Protein AF-A0A537WER0-F1 (afdb_monomer_lite)

Secondary structure (DSSP, 8-state):
--------------S---------------PPPBGGGGTEEEEEEETTEEEEEEE-TTS-EEEEEE--GGGB-S-BEESSS-EE--B----------------------PPPP-----

Structure (mmCIF, N/CA/C/O backbone):
data_AF-A0A537WER0-F1
#
_entry.id   AF-A0A537WER0-F1
#
loop_
_atom_site.group_PDB
_atom_site.id
_atom_site.type_symbol
_atom_site.label_atom_id
_atom_site.label_alt_id
_atom_site.label_comp_id
_atom_site.label_asym_id
_atom_site.label_entity_id
_atom_site.label_seq_id
_atom_site.pdbx_PDB_ins_code
_atom_site.Cartn_x
_atom_site.Cartn_y
_atom_site.Cartn_z
_atom_site.occupancy
_atom_site.B_iso_or_equiv
_atom_site.auth_seq_id
_atom_site.auth_comp_id
_atom_site.auth_asym_id
_atom_site.auth_atom_id
_atom_site.pdbx_PDB_model_num
ATOM 1 N N . MET A 1 1 ? -7.706 -15.771 43.545 1.00 37.16 1 MET A N 1
ATOM 2 C CA . MET A 1 1 ? -6.602 -16.681 43.918 1.00 37.16 1 MET A CA 1
ATOM 3 C C . MET A 1 1 ? -6.521 -17.807 42.885 1.00 37.16 1 MET A C 1
ATOM 5 O O . MET A 1 1 ? -7.451 -18.587 42.803 1.00 37.16 1 MET A O 1
ATOM 9 N N . ARG A 1 2 ? -5.436 -17.826 42.089 1.00 46.09 2 ARG A N 1
ATOM 10 C CA . ARG A 1 2 ? -4.793 -18.969 41.393 1.00 46.09 2 ARG A CA 1
ATOM 11 C C . ARG A 1 2 ? -5.674 -19.988 40.634 1.00 46.09 2 ARG A C 1
ATOM 13 O O . ARG A 1 2 ? -5.960 -21.058 41.162 1.00 46.09 2 ARG A O 1
ATOM 20 N N . ASN A 1 3 ? -5.904 -19.746 39.338 1.00 44.81 3 ASN A N 1
ATOM 21 C CA . ASN A 1 3 ? -6.107 -20.843 38.382 1.00 44.81 3 ASN A CA 1
ATOM 22 C C . ASN A 1 3 ? -4.761 -21.549 38.171 1.00 44.81 3 ASN A C 1
ATOM 24 O O . ASN A 1 3 ? -3.803 -20.948 37.685 1.00 44.81 3 ASN A O 1
ATOM 28 N N . ARG A 1 4 ? -4.665 -22.803 38.617 1.00 51.31 4 ARG A N 1
ATOM 29 C CA . ARG A 1 4 ? -3.455 -23.622 38.522 1.00 51.31 4 ARG A CA 1
ATOM 30 C C . ARG A 1 4 ? -3.315 -24.155 37.093 1.00 51.31 4 ARG A C 1
ATOM 32 O O . ARG A 1 4 ? -4.083 -25.021 36.693 1.00 51.31 4 ARG A O 1
ATOM 39 N N . MET A 1 5 ? -2.324 -23.654 36.349 1.00 56.62 5 MET A N 1
ATOM 40 C CA . MET A 1 5 ? -1.773 -24.352 35.182 1.00 56.62 5 MET A CA 1
ATOM 41 C C . MET A 1 5 ? -1.284 -25.733 35.643 1.00 56.62 5 MET A C 1
ATOM 43 O O . MET A 1 5 ? -0.310 -25.830 36.389 1.00 56.62 5 MET A O 1
ATOM 47 N N . GLY A 1 6 ? -1.983 -26.792 35.235 1.00 42.16 6 GLY A N 1
ATOM 48 C CA . GLY A 1 6 ? -1.507 -28.164 35.375 1.00 42.16 6 GLY A CA 1
ATOM 49 C C . GLY A 1 6 ? -0.365 -28.396 34.392 1.00 42.16 6 GLY A C 1
ATOM 50 O O . GLY A 1 6 ? -0.572 -28.337 33.183 1.00 42.16 6 GLY A O 1
ATOM 51 N N . GLY A 1 7 ? 0.843 -28.601 34.917 1.00 45.25 7 GLY A N 1
ATOM 52 C CA . GLY A 1 7 ? 2.010 -28.988 34.131 1.00 45.25 7 GLY A CA 1
ATOM 53 C C . GLY A 1 7 ? 1.801 -30.361 33.498 1.00 45.25 7 GLY A C 1
ATOM 54 O O . GLY A 1 7 ? 1.331 -31.289 34.152 1.00 45.25 7 GLY A O 1
ATOM 55 N N . VAL A 1 8 ? 2.136 -30.481 32.217 1.00 56.16 8 VAL A N 1
ATOM 56 C CA . VAL A 1 8 ? 2.062 -31.742 31.476 1.00 56.16 8 VAL A CA 1
ATOM 57 C C . VAL A 1 8 ? 3.255 -32.599 31.902 1.00 56.16 8 VAL A C 1
ATOM 59 O O . VAL A 1 8 ? 4.399 -32.299 31.565 1.00 56.16 8 VAL A O 1
ATOM 62 N N . SER A 1 9 ? 3.003 -33.624 32.716 1.00 46.66 9 SER A N 1
ATOM 63 C CA . SER A 1 9 ? 4.010 -34.605 33.126 1.00 46.66 9 SER A CA 1
ATOM 64 C C . SER A 1 9 ? 4.414 -35.464 31.928 1.00 46.66 9 SER A C 1
ATOM 66 O O . SER A 1 9 ? 3.583 -36.151 31.339 1.00 46.66 9 SER A O 1
ATOM 68 N N . ALA A 1 10 ? 5.696 -35.425 31.568 1.00 48.84 10 ALA A N 1
ATOM 69 C CA . ALA A 1 10 ? 6.277 -36.296 30.558 1.00 48.84 10 ALA A CA 1
ATOM 70 C C . ALA A 1 10 ? 6.334 -37.740 31.085 1.00 48.84 10 ALA A C 1
ATOM 72 O O . ALA A 1 10 ? 7.167 -38.065 31.929 1.00 48.84 10 ALA A O 1
ATOM 73 N N . ALA A 1 11 ? 5.448 -38.604 30.590 1.00 51.47 11 ALA A N 1
ATOM 74 C CA . ALA A 1 11 ? 5.562 -40.051 30.727 1.00 51.47 11 ALA A CA 1
ATOM 75 C C . ALA A 1 11 ? 6.008 -40.624 29.374 1.00 51.47 11 ALA A C 1
ATOM 77 O O . ALA A 1 11 ? 5.320 -40.467 28.367 1.00 51.47 11 ALA A O 1
ATOM 78 N N . ALA A 1 12 ? 7.190 -41.239 29.347 1.00 49.50 12 ALA A N 1
ATOM 79 C CA . ALA A 1 12 ? 7.740 -41.904 28.174 1.00 49.50 12 ALA A CA 1
ATOM 80 C C . ALA A 1 12 ? 6.909 -43.154 27.840 1.00 49.50 12 ALA A C 1
ATOM 82 O O . ALA A 1 12 ? 6.821 -44.072 28.654 1.00 49.50 12 ALA A O 1
ATOM 83 N N . ILE A 1 13 ? 6.321 -43.199 26.643 1.00 55.12 13 ILE A N 1
ATOM 84 C CA . ILE A 1 13 ? 5.643 -44.384 26.109 1.00 55.12 13 ILE A CA 1
ATOM 85 C C . ILE A 1 13 ? 6.419 -44.824 24.868 1.00 55.12 13 ILE A C 1
ATOM 87 O O . ILE A 1 13 ? 6.474 -44.114 23.866 1.00 55.12 13 ILE A O 1
ATOM 91 N N . ALA A 1 14 ? 7.065 -45.986 24.962 1.00 55.84 14 ALA A N 1
ATOM 92 C CA . ALA A 1 14 ? 7.647 -46.683 23.828 1.00 55.84 14 ALA A CA 1
ATOM 93 C C . ALA A 1 14 ? 6.506 -47.183 22.926 1.00 55.84 14 ALA A C 1
ATOM 95 O O . ALA A 1 14 ? 5.732 -48.051 23.320 1.00 55.84 14 ALA A O 1
ATOM 96 N N . GLY A 1 15 ? 6.373 -46.608 21.735 1.00 51.69 15 GLY A N 1
ATOM 97 C CA . GLY A 1 15 ? 5.355 -46.995 20.761 1.00 51.69 15 GLY A CA 1
ATOM 98 C C . GLY A 1 15 ? 5.208 -45.914 19.703 1.00 51.69 15 GLY A C 1
ATOM 99 O O . GLY A 1 15 ? 4.755 -44.815 19.999 1.00 51.69 15 GLY A O 1
ATOM 100 N N . ALA A 1 16 ? 5.655 -46.201 18.483 1.00 59.09 16 ALA A N 1
ATOM 101 C CA . ALA A 1 16 ? 5.677 -45.264 17.368 1.00 59.09 16 ALA A CA 1
ATOM 102 C C . ALA A 1 16 ? 4.274 -44.715 17.035 1.00 59.09 16 ALA A C 1
ATOM 104 O O . ALA A 1 16 ? 3.526 -45.310 16.268 1.00 59.09 16 ALA A O 1
ATOM 105 N N . ALA A 1 17 ? 3.943 -43.544 17.573 1.00 57.78 17 ALA A N 1
ATOM 106 C CA . ALA A 1 17 ? 2.889 -42.678 17.066 1.00 57.78 17 ALA A CA 1
ATOM 107 C C . ALA A 1 17 ? 3.550 -41.351 16.697 1.00 57.78 17 ALA A C 1
ATOM 109 O O . ALA A 1 17 ? 3.682 -40.442 17.515 1.00 57.78 17 ALA A O 1
ATOM 110 N N . ILE A 1 18 ? 4.037 -41.270 15.458 1.00 62.19 18 ILE A N 1
ATOM 111 C CA . ILE A 1 18 ? 4.486 -40.012 14.868 1.00 62.19 18 ILE A CA 1
ATOM 112 C C . ILE A 1 18 ? 3.221 -39.169 14.706 1.00 62.19 18 ILE A C 1
ATOM 114 O O . ILE A 1 18 ? 2.499 -39.295 13.718 1.00 62.19 18 ILE A O 1
ATOM 118 N N . VAL A 1 19 ? 2.906 -38.355 15.714 1.00 63.44 19 VAL A N 1
ATOM 119 C CA . VAL A 1 19 ? 1.860 -37.341 15.607 1.00 63.44 19 VAL A CA 1
ATOM 120 C C . VAL A 1 19 ? 2.395 -36.299 14.631 1.00 63.44 19 VAL A C 1
ATOM 122 O O . VAL A 1 19 ? 3.157 -35.407 14.998 1.00 63.44 19 VAL A O 1
ATOM 125 N N . MET A 1 20 ? 2.065 -36.477 13.351 1.00 64.19 20 MET A N 1
ATOM 126 C CA . MET A 1 20 ? 2.304 -35.495 12.302 1.00 64.19 20 MET A CA 1
ATOM 127 C C . MET A 1 20 ? 1.443 -34.271 12.603 1.00 64.19 20 MET A C 1
ATOM 129 O O . MET A 1 20 ? 0.294 -34.166 12.178 1.00 64.19 20 MET A O 1
ATOM 133 N N . SER A 1 21 ? 2.008 -33.351 13.380 1.00 64.25 21 SER A N 1
ATOM 134 C CA . SER A 1 21 ? 1.491 -32.000 13.534 1.00 64.25 21 SER A CA 1
ATOM 135 C C . SER A 1 21 ? 1.507 -31.335 12.160 1.00 64.25 21 SER A C 1
ATOM 137 O O . SER A 1 21 ? 2.550 -30.892 11.683 1.00 64.25 21 SER A O 1
ATOM 139 N N . LEU A 1 22 ? 0.345 -31.289 11.509 1.00 59.00 22 LEU A N 1
ATOM 140 C CA . LEU A 1 22 ? 0.097 -30.461 10.334 1.00 59.00 22 LEU A CA 1
ATOM 141 C C . LEU A 1 22 ? 0.164 -28.999 10.787 1.00 59.00 22 LEU A C 1
ATOM 143 O O . LEU A 1 22 ? -0.851 -28.387 11.114 1.00 59.00 22 LEU A O 1
ATOM 147 N N . ALA A 1 23 ? 1.372 -28.443 10.860 1.00 63.06 23 ALA A N 1
ATOM 148 C CA . ALA A 1 23 ? 1.558 -27.007 10.967 1.00 63.06 23 ALA A CA 1
ATOM 149 C C . ALA A 1 23 ? 1.083 -26.389 9.645 1.00 63.06 23 ALA A C 1
ATOM 151 O O . ALA A 1 23 ? 1.851 -26.224 8.699 1.00 63.06 23 ALA A O 1
ATOM 152 N N . ALA A 1 24 ? -0.217 -26.110 9.555 1.00 61.59 24 ALA A N 1
ATOM 153 C CA . ALA A 1 24 ? -0.779 -25.282 8.506 1.00 61.59 24 ALA A CA 1
ATOM 154 C C . ALA A 1 24 ? -0.247 -23.861 8.720 1.00 61.59 24 ALA A C 1
ATOM 156 O O . ALA A 1 24 ? -0.830 -23.068 9.458 1.00 61.59 24 ALA A O 1
ATOM 157 N N . SER A 1 25 ? 0.909 -23.556 8.130 1.00 63.47 25 SER A N 1
ATOM 158 C CA . SER A 1 25 ? 1.411 -22.188 8.078 1.00 63.47 25 SER A CA 1
ATOM 159 C C . SER A 1 25 ? 0.359 -21.342 7.365 1.00 63.47 25 SER A C 1
ATOM 161 O O . SER A 1 25 ? -0.017 -21.694 6.241 1.00 63.47 25 SER A O 1
ATOM 163 N N . PRO A 1 26 ? -0.145 -20.249 7.968 1.00 57.97 26 PRO A N 1
ATOM 164 C CA . PRO A 1 26 ? -0.998 -19.340 7.231 1.00 57.97 26 PRO A CA 1
ATOM 165 C C . PRO A 1 26 ? -0.171 -18.835 6.054 1.00 57.97 26 PRO A C 1
ATOM 167 O O . PRO A 1 26 ? 0.880 -18.218 6.238 1.00 57.97 26 PRO A O 1
ATOM 170 N N . ALA A 1 27 ? -0.622 -19.131 4.837 1.00 59.19 27 ALA A N 1
ATOM 171 C CA . ALA A 1 27 ? -0.134 -18.441 3.662 1.00 59.19 27 ALA A CA 1
ATOM 172 C C . ALA A 1 27 ? -0.561 -16.980 3.828 1.00 59.19 27 ALA A C 1
ATOM 174 O O . ALA A 1 27 ? -1.681 -16.600 3.487 1.00 59.19 27 ALA A O 1
ATOM 175 N N . LEU A 1 28 ? 0.303 -16.174 4.446 1.00 60.88 28 LEU A N 1
ATOM 176 C CA . LEU A 1 28 ? 0.165 -14.731 4.430 1.00 60.88 28 LEU A CA 1
ATOM 177 C C . LEU A 1 28 ? 0.241 -14.356 2.959 1.00 60.88 28 LEU A C 1
ATOM 179 O O . LEU A 1 28 ? 1.302 -14.477 2.345 1.00 60.88 28 LEU A O 1
ATOM 183 N N . ALA A 1 29 ? -0.906 -14.001 2.380 1.00 62.44 29 ALA A N 1
ATOM 184 C CA . ALA A 1 29 ? -0.964 -13.442 1.045 1.00 62.44 29 ALA A CA 1
ATOM 185 C C . ALA A 1 29 ? 0.102 -12.344 0.980 1.00 62.44 29 ALA A C 1
ATOM 187 O O . ALA A 1 29 ? 0.040 -11.374 1.737 1.00 62.44 29 ALA A O 1
ATOM 188 N N . GLN A 1 30 ? 1.132 -12.565 0.162 1.00 77.06 30 GLN A N 1
ATOM 189 C CA . GLN A 1 30 ? 2.288 -11.683 0.096 1.00 77.06 30 GLN A CA 1
ATOM 190 C C . GLN A 1 30 ? 1.860 -10.417 -0.636 1.00 77.06 30 GLN A C 1
ATOM 192 O O . GLN A 1 30 ? 1.926 -10.323 -1.859 1.00 77.06 30 GLN A O 1
ATOM 197 N N . VAL A 1 31 ? 1.321 -9.467 0.122 1.00 85.00 31 VAL A N 1
ATOM 198 C CA . VAL A 1 31 ? 1.010 -8.139 -0.388 1.00 85.00 31 VAL A CA 1
ATOM 199 C C . VAL A 1 31 ? 2.312 -7.348 -0.525 1.00 85.00 31 VAL A C 1
ATOM 201 O O . VAL A 1 31 ? 3.220 -7.517 0.296 1.00 85.00 31 VAL A O 1
ATOM 204 N N . PRO A 1 32 ? 2.431 -6.477 -1.538 1.00 85.75 32 PRO A N 1
ATOM 205 C CA . PRO A 1 32 ? 3.634 -5.684 -1.717 1.00 85.75 32 PRO A CA 1
ATOM 206 C C . PRO A 1 32 ? 3.890 -4.821 -0.484 1.00 85.75 32 PRO A C 1
ATOM 208 O O . PRO A 1 32 ? 2.957 -4.292 0.127 1.00 85.75 32 PRO A O 1
ATOM 211 N N . GLY A 1 33 ? 5.161 -4.668 -0.124 1.00 88.31 33 GLY A N 1
ATOM 212 C CA . GLY A 1 33 ? 5.563 -3.806 0.980 1.00 88.31 33 GLY A CA 1
ATOM 213 C C . GLY A 1 33 ? 5.281 -2.329 0.692 1.00 88.31 33 GLY A C 1
ATOM 214 O O . GLY A 1 33 ? 5.217 -1.888 -0.457 1.00 88.31 33 GLY A O 1
ATOM 215 N N . GLY A 1 34 ? 5.123 -1.531 1.746 1.00 91.94 34 GLY A N 1
ATOM 216 C CA . GLY A 1 34 ? 4.918 -0.097 1.587 1.00 91.94 34 GLY A CA 1
ATOM 217 C C . GLY A 1 34 ? 4.433 0.618 2.842 1.00 91.94 34 GLY A C 1
ATOM 218 O O . GLY A 1 34 ? 4.095 -0.003 3.850 1.00 91.94 34 GLY A O 1
ATOM 219 N N . SER A 1 35 ? 4.383 1.948 2.777 1.00 92.81 35 SER A N 1
ATOM 220 C CA . SER A 1 35 ? 3.882 2.792 3.868 1.00 92.81 35 SER A CA 1
ATOM 221 C C . SER A 1 35 ? 2.363 2.707 4.030 1.00 92.81 35 SER A C 1
ATOM 223 O O . SER A 1 35 ? 1.854 2.971 5.121 1.00 92.81 35 SER A O 1
ATOM 225 N N . TYR A 1 36 ? 1.643 2.286 2.982 1.00 94.12 36 TYR A N 1
ATOM 226 C CA . TYR A 1 36 ? 0.192 2.089 3.028 1.00 94.12 36 TYR A CA 1
ATOM 227 C C . TYR A 1 36 ? -0.234 1.087 4.113 1.00 94.12 36 TYR A C 1
ATOM 229 O O . TYR A 1 36 ? -1.277 1.283 4.722 1.00 94.12 36 TYR A O 1
ATOM 237 N N . LEU A 1 37 ? 0.600 0.093 4.449 1.00 93.81 37 LEU A N 1
ATOM 238 C CA . LEU A 1 37 ? 0.310 -0.906 5.490 1.00 93.81 37 LEU A CA 1
ATOM 239 C C . LEU A 1 37 ? 0.080 -0.300 6.886 1.00 93.81 37 LEU A C 1
ATOM 241 O O . LEU A 1 37 ? -0.482 -0.957 7.753 1.00 93.81 37 LEU A O 1
ATOM 245 N N . ARG A 1 38 ? 0.508 0.947 7.120 1.00 93.75 38 ARG A N 1
ATOM 246 C CA . ARG A 1 38 ? 0.288 1.653 8.395 1.00 93.75 38 ARG A CA 1
ATOM 247 C C . ARG A 1 38 ? -1.094 2.295 8.498 1.00 93.75 38 ARG A C 1
ATOM 249 O O . ARG A 1 38 ? -1.534 2.593 9.598 1.00 93.75 38 ARG A O 1
ATOM 256 N N . THR A 1 39 ? -1.725 2.584 7.360 1.00 95.00 39 THR A N 1
ATOM 257 C CA . THR A 1 39 ? -2.964 3.381 7.280 1.00 95.00 39 THR A CA 1
ATOM 258 C C . THR A 1 39 ? -4.057 2.715 6.446 1.00 95.00 39 THR A C 1
ATOM 260 O O . THR A 1 39 ? -5.135 3.282 6.289 1.00 95.00 39 THR A O 1
ATOM 263 N N . CYS A 1 40 ? -3.806 1.524 5.904 1.00 94.88 40 CYS A N 1
ATOM 264 C CA . CYS A 1 40 ? -4.772 0.740 5.152 1.00 94.88 40 CYS A CA 1
ATOM 265 C C . CYS A 1 40 ? -4.973 -0.637 5.791 1.00 94.88 40 CYS A C 1
ATOM 267 O O . CYS A 1 40 ? -4.028 -1.241 6.291 1.00 94.88 40 CYS A O 1
ATOM 269 N N . SER A 1 41 ? -6.207 -1.129 5.731 1.00 94.00 41 SER A N 1
ATOM 270 C CA . SER A 1 41 ? -6.647 -2.452 6.185 1.00 94.00 41 SER A CA 1
ATOM 271 C C . SER A 1 41 ? -7.161 -3.281 5.001 1.00 94.00 41 SER A C 1
ATOM 273 O O . SER A 1 41 ? -7.308 -2.765 3.890 1.00 94.00 41 SER A O 1
ATOM 275 N N . ASP A 1 42 ? -7.388 -4.579 5.218 1.00 92.62 42 ASP A N 1
ATOM 276 C CA . ASP A 1 42 ? -7.937 -5.504 4.211 1.00 92.62 42 ASP A CA 1
ATOM 277 C C . ASP A 1 42 ? -7.196 -5.513 2.861 1.00 92.62 42 ASP A C 1
ATOM 279 O O . ASP A 1 42 ? -7.795 -5.662 1.794 1.00 92.62 42 ASP A O 1
ATOM 283 N N . ALA A 1 43 ? -5.867 -5.382 2.904 1.00 92.69 43 ALA A N 1
ATOM 284 C CA . ALA A 1 43 ? -5.017 -5.446 1.721 1.00 92.69 43 ALA A CA 1
ATOM 285 C C . ALA A 1 43 ? -5.007 -6.862 1.119 1.00 92.69 43 ALA A C 1
ATOM 287 O O . ALA A 1 43 ? -4.633 -7.829 1.785 1.00 92.69 43 ALA A O 1
ATOM 288 N N . ARG A 1 44 ? -5.417 -6.991 -0.148 1.00 92.62 44 ARG A N 1
ATOM 289 C CA . ARG A 1 44 ? -5.496 -8.266 -0.877 1.00 92.62 44 ARG A CA 1
ATOM 290 C C . ARG A 1 44 ? -5.105 -8.092 -2.339 1.00 92.62 44 ARG A C 1
ATOM 292 O O . ARG A 1 44 ? -5.527 -7.138 -2.992 1.00 92.62 44 ARG A O 1
ATOM 299 N N . MET A 1 45 ? -4.336 -9.047 -2.854 1.00 92.88 45 MET A N 1
ATOM 300 C CA . MET A 1 45 ? -3.971 -9.120 -4.269 1.00 92.88 45 MET A CA 1
ATOM 301 C C . MET A 1 45 ? -5.021 -9.902 -5.065 1.00 92.88 45 MET A C 1
ATOM 303 O O . MET A 1 45 ? -5.471 -10.967 -4.644 1.00 92.88 45 MET A O 1
ATOM 307 N N . PHE A 1 46 ? -5.377 -9.379 -6.234 1.00 90.75 46 PHE A N 1
ATOM 308 C CA . PHE A 1 46 ? -6.235 -10.001 -7.239 1.00 90.75 46 PHE A CA 1
ATOM 309 C C . PHE A 1 46 ? -5.539 -9.892 -8.601 1.00 90.75 46 PHE A C 1
ATOM 311 O O . PHE A 1 46 ? -5.709 -8.900 -9.311 1.00 90.75 46 PHE A O 1
ATOM 318 N N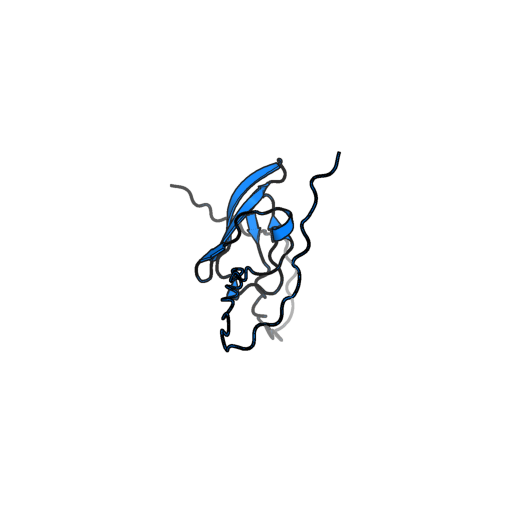 . GLY A 1 47 ? -4.728 -10.894 -8.951 1.00 90.31 47 GLY A N 1
ATOM 319 C CA . GLY A 1 47 ? -3.833 -10.800 -10.110 1.00 90.31 47 GLY A CA 1
ATOM 320 C C . GLY A 1 47 ? -2.820 -9.669 -9.916 1.00 90.31 47 GLY A C 1
ATOM 321 O O . GLY A 1 47 ? -2.179 -9.606 -8.872 1.00 90.31 47 GLY A O 1
ATOM 322 N N . ASP A 1 48 ? -2.755 -8.745 -10.873 1.00 89.50 48 ASP A N 1
ATOM 323 C CA . ASP A 1 48 ? -1.905 -7.544 -10.854 1.00 89.50 48 ASP A CA 1
ATOM 324 C C . ASP A 1 48 ? -2.488 -6.387 -10.018 1.00 89.50 48 ASP A C 1
ATOM 326 O O . ASP A 1 48 ? -1.949 -5.277 -10.006 1.00 89.50 48 ASP A O 1
ATOM 330 N N . ARG A 1 49 ? -3.635 -6.601 -9.358 1.00 92.94 49 ARG A N 1
ATOM 331 C CA . ARG A 1 49 ? -4.379 -5.543 -8.668 1.00 92.94 49 ARG A CA 1
ATOM 332 C C . ARG A 1 49 ? -4.316 -5.696 -7.161 1.00 92.94 49 ARG A C 1
ATOM 334 O O . ARG A 1 49 ? -4.750 -6.708 -6.620 1.00 92.94 49 ARG A O 1
ATOM 341 N N . LEU A 1 50 ? -3.894 -4.645 -6.471 1.00 93.94 50 LEU A N 1
ATOM 342 C CA . LEU A 1 50 ? -3.969 -4.551 -5.018 1.00 93.94 50 LEU A CA 1
ATOM 343 C C . LEU A 1 50 ? -5.242 -3.807 -4.620 1.00 93.94 50 LEU A C 1
ATOM 345 O O . LEU A 1 50 ? -5.440 -2.652 -4.994 1.00 93.94 50 LEU A O 1
ATOM 349 N N . VAL A 1 51 ? -6.087 -4.454 -3.828 1.00 94.88 51 VAL A N 1
ATOM 350 C CA . VAL A 1 51 ? -7.290 -3.859 -3.238 1.00 94.88 51 VAL A CA 1
ATOM 351 C C . VAL A 1 51 ? -7.053 -3.681 -1.745 1.00 94.88 51 VAL A C 1
ATOM 353 O O . VAL A 1 51 ? -6.600 -4.616 -1.095 1.00 94.88 51 VAL A O 1
ATOM 356 N N . ALA A 1 52 ? -7.366 -2.507 -1.201 1.00 96.00 52 ALA A N 1
ATOM 357 C CA . ALA A 1 52 ? -7.305 -2.246 0.238 1.00 96.00 52 ALA A CA 1
ATOM 358 C C . ALA A 1 52 ? -8.338 -1.188 0.655 1.00 96.00 52 ALA A C 1
ATOM 360 O O . ALA A 1 52 ? -8.857 -0.444 -0.184 1.00 96.00 52 ALA A O 1
ATOM 361 N N . GLU A 1 53 ? -8.606 -1.091 1.953 1.00 97.25 53 GLU A N 1
ATOM 362 C CA . GLU A 1 53 ? -9.352 0.013 2.558 1.00 97.25 53 GLU A CA 1
ATOM 363 C C . GLU A 1 53 ? -8.383 0.967 3.242 1.00 97.25 53 GLU A C 1
ATOM 365 O O . GLU A 1 53 ? -7.758 0.624 4.238 1.00 97.25 53 GLU A O 1
ATOM 370 N N . CYS A 1 54 ? -8.229 2.165 2.691 1.00 96.81 54 CYS A N 1
ATOM 371 C CA . CYS A 1 54 ? -7.216 3.120 3.114 1.00 96.81 54 CYS A CA 1
ATOM 372 C C . CYS A 1 54 ? -7.825 4.319 3.830 1.00 96.81 54 CYS A C 1
ATOM 374 O O . CYS A 1 54 ? -8.830 4.873 3.379 1.00 96.81 54 CYS A O 1
ATOM 376 N N . GLN A 1 55 ? -7.176 4.758 4.906 1.00 96.50 55 GLN A N 1
ATOM 377 C CA . GLN A 1 55 ? -7.589 5.941 5.648 1.00 96.50 55 GLN A CA 1
ATOM 378 C C . GLN A 1 55 ? -7.372 7.220 4.818 1.00 96.50 55 GLN A C 1
ATOM 380 O O . GLN A 1 55 ? -6.327 7.391 4.179 1.00 96.50 55 GLN A O 1
ATOM 385 N N . THR A 1 56 ? -8.361 8.112 4.801 1.00 95.19 56 THR A N 1
ATOM 386 C CA . THR A 1 56 ? -8.275 9.466 4.241 1.00 95.19 56 THR A CA 1
ATOM 387 C C . THR A 1 56 ? -7.658 10.423 5.262 1.00 95.19 56 THR A C 1
ATOM 389 O O . THR A 1 56 ? -7.545 10.094 6.441 1.00 95.19 56 THR A O 1
ATOM 392 N N . MET A 1 57 ? -7.260 11.628 4.838 1.00 93.44 57 MET A N 1
ATOM 393 C CA . MET A 1 57 ? -6.741 12.625 5.792 1.00 93.44 57 MET A CA 1
ATOM 394 C C . MET A 1 57 ? -7.816 13.084 6.787 1.00 93.44 57 MET A C 1
ATOM 396 O O . MET A 1 57 ? -7.493 13.432 7.915 1.00 93.44 57 MET A O 1
ATOM 400 N N . ASP A 1 58 ? -9.088 13.015 6.393 1.00 94.12 58 ASP A N 1
ATOM 401 C CA . ASP A 1 58 ? -10.253 13.313 7.236 1.00 94.12 58 ASP A CA 1
ATOM 402 C C . ASP A 1 58 ? -10.582 12.178 8.228 1.00 94.12 58 ASP A C 1
ATOM 404 O O . ASP A 1 58 ? -11.581 12.236 8.940 1.00 94.12 58 ASP A O 1
ATOM 408 N N . GLY A 1 59 ? -9.770 11.114 8.259 1.00 92.94 59 GLY A N 1
ATOM 409 C CA . GLY A 1 59 ? -9.902 9.982 9.178 1.00 92.94 59 GLY A CA 1
ATOM 410 C C . GLY A 1 59 ? -10.868 8.882 8.727 1.00 92.94 59 GLY A C 1
ATOM 411 O O . GLY A 1 59 ? -10.918 7.834 9.370 1.00 92.94 59 GLY A O 1
ATOM 412 N N . GLY A 1 60 ? -11.598 9.078 7.624 1.00 94.81 60 GLY A N 1
ATOM 413 C CA . GLY A 1 60 ? -12.503 8.077 7.053 1.00 94.81 60 GLY A CA 1
ATOM 414 C C . GLY A 1 60 ? -11.765 6.930 6.360 1.00 94.81 60 GLY A C 1
ATOM 415 O O . GLY A 1 60 ? -10.592 7.053 6.027 1.00 94.81 60 GLY A O 1
ATOM 416 N N . LEU A 1 61 ? -12.449 5.815 6.103 1.00 94.94 61 LEU A N 1
ATOM 417 C CA . LEU A 1 61 ? -11.911 4.697 5.321 1.00 94.94 61 LEU A CA 1
ATOM 418 C C . LEU A 1 61 ? -12.474 4.726 3.902 1.00 94.94 61 LEU A C 1
ATOM 420 O O . LEU A 1 61 ? -13.669 4.943 3.696 1.00 94.94 61 LEU A O 1
ATOM 424 N N . ARG A 1 62 ? -11.613 4.486 2.912 1.00 94.94 62 ARG A N 1
ATOM 425 C CA . ARG A 1 62 ? -12.006 4.407 1.507 1.00 94.94 62 ARG A CA 1
ATOM 426 C C . ARG A 1 62 ? -11.424 3.170 0.847 1.00 94.94 62 ARG A C 1
ATOM 428 O O . ARG A 1 62 ? -10.208 2.986 0.801 1.00 94.94 62 ARG A O 1
ATOM 435 N N . ARG A 1 63 ? -12.300 2.360 0.253 1.00 95.25 63 ARG A N 1
ATOM 436 C CA . ARG A 1 63 ? -11.891 1.246 -0.600 1.00 95.25 63 ARG A CA 1
ATOM 437 C C . ARG A 1 63 ? -11.216 1.769 -1.865 1.00 95.25 63 ARG A C 1
ATOM 439 O O . ARG A 1 63 ? -11.759 2.619 -2.571 1.00 95.25 63 ARG A O 1
ATOM 446 N N . THR A 1 64 ? -10.034 1.252 -2.158 1.00 94.94 64 THR A N 1
ATOM 447 C CA . THR A 1 64 ? -9.197 1.690 -3.274 1.00 94.94 64 THR A CA 1
ATOM 448 C C . THR A 1 64 ? -8.534 0.493 -3.948 1.00 94.94 64 THR A C 1
ATOM 450 O O . THR A 1 64 ? -8.401 -0.581 -3.359 1.00 94.94 64 THR A O 1
ATOM 453 N N . VAL A 1 65 ? -8.177 0.669 -5.219 1.00 95.12 65 VAL A N 1
ATOM 454 C CA . VAL A 1 65 ? -7.566 -0.362 -6.057 1.00 95.12 65 VAL A CA 1
ATOM 455 C C . VAL A 1 65 ? -6.376 0.247 -6.782 1.00 95.12 65 VAL A C 1
ATOM 457 O O . VAL A 1 65 ? -6.528 1.254 -7.477 1.00 95.12 65 VAL A O 1
ATOM 460 N N . LEU A 1 66 ? -5.215 -0.380 -6.641 1.00 93.06 66 LEU A N 1
ATOM 461 C CA . LEU A 1 66 ? -4.036 -0.145 -7.463 1.00 93.06 66 LEU A CA 1
ATOM 462 C C . LEU A 1 66 ? -3.951 -1.260 -8.507 1.00 93.06 66 LEU A C 1
ATOM 464 O O . LEU A 1 66 ? -4.218 -2.413 -8.185 1.00 93.06 66 LEU A O 1
ATOM 468 N N . ARG A 1 67 ? -3.636 -0.915 -9.752 1.00 92.88 67 ARG A N 1
ATOM 469 C CA . ARG A 1 67 ? -3.466 -1.862 -10.866 1.00 92.88 67 ARG A CA 1
ATOM 470 C C . ARG A 1 67 ? -1.996 -1.935 -11.247 1.00 92.88 67 ARG A C 1
ATOM 472 O O . ARG A 1 67 ? -1.244 -1.067 -10.809 1.00 92.88 67 ARG A O 1
ATOM 479 N N . ASP A 1 68 ? -1.625 -2.917 -12.064 1.00 90.38 68 ASP A N 1
ATOM 480 C CA . ASP A 1 68 ? -0.270 -3.044 -12.600 1.00 90.38 68 ASP A CA 1
ATOM 481 C C . ASP A 1 68 ? 0.799 -3.043 -11.493 1.00 90.38 68 ASP A C 1
ATOM 483 O O . ASP A 1 68 ? 1.882 -2.479 -11.646 1.00 90.38 68 ASP A O 1
ATOM 487 N N . VAL A 1 69 ? 0.486 -3.659 -10.350 1.00 90.19 69 VAL A N 1
ATOM 488 C CA . VAL A 1 69 ? 1.341 -3.651 -9.156 1.00 90.19 69 VAL A CA 1
ATOM 489 C C . VAL A 1 69 ? 2.712 -4.264 -9.443 1.00 90.19 69 VAL A C 1
ATOM 491 O O . VAL A 1 69 ? 3.716 -3.813 -8.898 1.00 90.19 69 VAL A O 1
ATOM 494 N N . ASP A 1 70 ? 2.772 -5.225 -10.362 1.00 88.44 70 ASP A N 1
ATOM 495 C CA . ASP A 1 70 ? 4.008 -5.851 -10.840 1.00 88.44 70 ASP A CA 1
ATOM 496 C C . ASP A 1 70 ? 4.956 -4.863 -11.546 1.00 88.44 70 ASP A C 1
ATOM 498 O O . ASP A 1 70 ? 6.145 -5.137 -11.697 1.00 88.44 70 ASP A O 1
ATOM 502 N N . ARG A 1 71 ? 4.446 -3.700 -11.977 1.00 88.06 71 ARG A N 1
ATOM 503 C CA . ARG A 1 71 ? 5.228 -2.611 -12.587 1.00 88.06 71 ARG A CA 1
ATOM 504 C C . ARG A 1 71 ? 5.663 -1.549 -11.579 1.00 88.06 71 ARG A C 1
ATOM 506 O O . ARG A 1 71 ? 6.367 -0.610 -11.956 1.00 88.06 71 ARG A O 1
ATOM 513 N N . CYS A 1 72 ? 5.240 -1.660 -10.321 1.00 89.62 72 CYS A N 1
ATOM 514 C CA . CYS A 1 72 ? 5.665 -0.743 -9.277 1.00 89.62 72 CYS A CA 1
ATOM 515 C C . CYS A 1 72 ? 7.152 -0.950 -8.968 1.00 89.62 72 CYS A C 1
ATOM 517 O O . CYS A 1 72 ? 7.593 -2.030 -8.580 1.00 89.62 72 CYS A O 1
ATOM 519 N N . 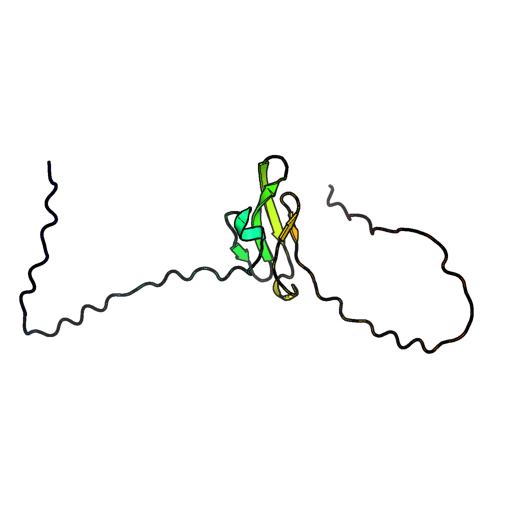VAL A 1 73 ? 7.923 0.123 -9.081 1.00 87.69 73 VAL A N 1
ATOM 520 C CA . VAL A 1 73 ? 9.317 0.193 -8.664 1.00 87.69 73 VAL A CA 1
ATOM 521 C C . VAL A 1 73 ? 9.358 0.777 -7.254 1.00 87.69 73 VAL A C 1
ATOM 523 O O . VAL A 1 73 ? 9.261 1.987 -7.049 1.00 87.69 73 VAL A O 1
ATOM 526 N N . GLY A 1 74 ? 9.484 -0.107 -6.264 1.00 86.81 74 GLY A N 1
ATOM 527 C CA . GLY A 1 74 ? 9.555 0.244 -4.846 1.00 86.81 74 GLY A CA 1
ATOM 528 C C . GLY A 1 74 ? 8.258 -0.013 -4.078 1.00 86.81 74 GLY A C 1
ATOM 529 O O . GLY A 1 74 ? 7.437 -0.843 -4.456 1.00 86.81 74 GLY A O 1
ATOM 530 N N . GLY A 1 75 ? 8.108 0.669 -2.941 1.00 88.62 75 GLY A N 1
ATOM 531 C CA . GLY A 1 75 ? 6.977 0.467 -2.036 1.00 88.62 75 GLY A CA 1
ATOM 532 C C . GLY A 1 75 ? 5.703 1.199 -2.463 1.00 88.62 75 GLY A C 1
ATOM 533 O O . GLY A 1 75 ? 5.742 2.216 -3.155 1.00 88.62 75 GLY A O 1
ATOM 534 N N . ILE A 1 76 ? 4.565 0.709 -1.979 1.00 93.19 76 ILE 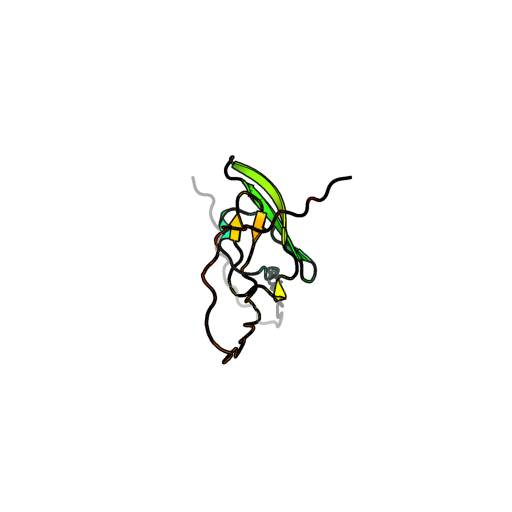A N 1
ATOM 535 C CA . ILE A 1 76 ? 3.248 1.324 -2.193 1.00 93.19 76 ILE A CA 1
ATOM 536 C C . ILE A 1 76 ? 2.942 2.324 -1.067 1.00 93.19 76 ILE A C 1
ATOM 538 O O . ILE A 1 76 ? 3.292 2.111 0.097 1.00 93.19 76 ILE A O 1
ATOM 542 N N . ALA A 1 77 ? 2.261 3.419 -1.388 1.00 95.00 77 ALA A N 1
ATOM 543 C CA . ALA A 1 77 ? 1.842 4.430 -0.425 1.00 95.00 77 ALA A CA 1
ATOM 544 C C . ALA A 1 77 ? 0.329 4.674 -0.472 1.00 95.00 77 ALA A C 1
ATOM 546 O O . ALA A 1 77 ? -0.353 4.351 -1.445 1.00 95.00 77 ALA A O 1
ATOM 547 N N . ASN A 1 78 ? -0.190 5.254 0.607 1.00 95.44 78 ASN A N 1
ATOM 548 C CA . ASN A 1 78 ? -1.551 5.766 0.683 1.00 95.44 78 ASN A CA 1
ATOM 549 C C . ASN A 1 78 ? -1.521 7.299 0.578 1.00 95.44 78 ASN A C 1
ATOM 551 O O . ASN A 1 78 ? -0.934 7.964 1.428 1.00 95.44 78 ASN A O 1
ATOM 555 N N . MET A 1 79 ? -2.168 7.856 -0.443 1.00 94.88 79 MET A N 1
ATOM 556 C CA . MET A 1 79 ? -2.368 9.293 -0.631 1.00 94.88 79 MET A CA 1
ATOM 557 C C . MET A 1 79 ? -3.848 9.644 -0.431 1.00 94.88 79 MET A C 1
ATOM 559 O O . MET A 1 79 ? -4.653 9.494 -1.347 1.00 94.88 79 MET A O 1
ATOM 563 N N . ASN A 1 80 ? -4.213 10.108 0.773 1.00 93.62 80 ASN A N 1
ATOM 564 C CA . ASN A 1 80 ? -5.585 10.510 1.136 1.00 93.62 80 ASN A CA 1
ATOM 565 C C . ASN A 1 80 ? -6.635 9.425 0.782 1.00 93.62 80 ASN A C 1
ATOM 567 O O . ASN A 1 80 ? -7.632 9.684 0.119 1.00 93.62 80 ASN A O 1
ATOM 571 N N . GLY A 1 81 ? -6.410 8.170 1.171 1.00 94.88 81 GLY A N 1
ATOM 572 C CA . GLY A 1 81 ? -7.317 7.056 0.870 1.00 94.88 81 GLY A CA 1
ATOM 573 C C . GLY A 1 81 ? -7.246 6.573 -0.584 1.00 94.88 81 GLY A C 1
ATOM 574 O O . GLY A 1 81 ? -8.248 6.104 -1.128 1.00 94.88 81 GLY A O 1
ATOM 575 N N . ARG A 1 82 ? -6.112 6.770 -1.263 1.00 95.38 82 ARG A N 1
ATOM 576 C CA . ARG A 1 82 ? -5.835 6.261 -2.616 1.00 95.38 82 ARG A CA 1
ATOM 577 C C . ARG A 1 82 ? -4.478 5.564 -2.625 1.00 95.38 82 ARG A C 1
ATOM 579 O O . ARG A 1 82 ? -3.478 6.179 -2.264 1.00 95.38 82 ARG A O 1
ATOM 586 N N . LEU A 1 83 ? -4.435 4.309 -3.068 1.00 94.75 83 LEU A N 1
ATOM 587 C CA . LEU A 1 83 ? -3.167 3.602 -3.254 1.00 94.75 83 LEU A CA 1
ATOM 588 C C . LEU A 1 83 ? -2.388 4.179 -4.438 1.00 94.75 83 LEU A C 1
ATOM 590 O O . LEU A 1 83 ? -2.966 4.537 -5.468 1.00 94.75 83 LEU A O 1
ATOM 594 N N . THR A 1 84 ? -1.071 4.238 -4.288 1.00 91.94 84 THR A N 1
ATOM 595 C CA . THR A 1 84 ? -0.143 4.734 -5.305 1.00 91.94 84 THR A CA 1
ATOM 596 C C . THR A 1 84 ? 1.192 4.013 -5.217 1.00 91.94 84 THR A C 1
ATOM 598 O O . THR A 1 84 ? 1.608 3.588 -4.140 1.00 91.94 84 THR A O 1
ATOM 601 N N . CYS A 1 85 ? 1.902 3.934 -6.331 1.00 93.44 85 CYS A N 1
ATOM 602 C CA . CYS A 1 85 ? 3.293 3.514 -6.357 1.00 93.44 85 CYS A CA 1
ATOM 603 C C . CYS A 1 85 ? 4.048 4.312 -7.416 1.00 93.44 85 CYS A C 1
ATOM 605 O O . CYS A 1 85 ? 3.438 5.041 -8.202 1.00 93.44 85 CYS A O 1
ATOM 607 N N . ASN A 1 86 ? 5.370 4.190 -7.407 1.00 89.31 86 ASN A N 1
ATOM 608 C CA . ASN A 1 86 ? 6.194 4.698 -8.488 1.00 89.31 86 ASN A CA 1
ATOM 609 C C . ASN A 1 86 ? 6.250 3.637 -9.590 1.00 89.31 86 ASN A C 1
ATOM 611 O O . ASN A 1 86 ? 6.604 2.499 -9.307 1.00 89.31 86 ASN A O 1
ATOM 615 N N . TYR A 1 87 ? 5.913 3.992 -10.822 1.00 84.12 87 TYR A N 1
ATOM 616 C CA . TYR A 1 87 ? 6.158 3.137 -11.979 1.00 84.12 87 TYR A CA 1
ATOM 617 C C . TYR A 1 87 ? 7.441 3.666 -12.584 1.00 84.12 87 TYR A C 1
ATOM 619 O O . TYR A 1 87 ? 7.448 4.804 -13.045 1.00 84.12 87 TYR A O 1
ATOM 627 N N . GLY A 1 88 ? 8.530 2.899 -12.504 1.00 67.44 88 GLY A N 1
ATOM 628 C CA . GLY A 1 88 ? 9.802 3.340 -13.066 1.00 67.44 88 GLY A CA 1
ATOM 629 C C . GLY A 1 88 ? 9.569 3.783 -14.503 1.00 67.44 88 GLY A C 1
ATOM 630 O O . GLY A 1 88 ? 9.088 2.994 -15.315 1.00 67.44 88 GLY A O 1
ATOM 631 N N . GLU A 1 89 ? 9.828 5.056 -14.794 1.00 63.34 89 GLU A N 1
ATOM 632 C CA . GLU A 1 89 ? 9.761 5.546 -16.161 1.00 63.34 89 GLU A CA 1
ATOM 633 C C . GLU A 1 89 ? 10.701 4.674 -17.000 1.00 63.34 89 GLU A C 1
ATOM 635 O O . GLU A 1 89 ? 11.873 4.521 -16.634 1.00 63.34 89 GLU A O 1
ATOM 640 N N . PRO A 1 90 ? 10.230 4.066 -18.105 1.00 49.88 90 PRO A N 1
ATOM 641 C CA . PRO A 1 90 ? 11.152 3.570 -19.102 1.00 49.88 90 PRO A CA 1
ATOM 642 C C . PRO A 1 90 ? 11.904 4.804 -19.577 1.00 49.88 90 PRO A C 1
ATOM 644 O O . PRO A 1 90 ? 11.328 5.660 -20.246 1.00 49.88 90 PRO A O 1
ATOM 647 N N . GLY A 1 91 ? 13.155 4.933 -19.132 1.00 48.28 91 GLY A N 1
ATOM 648 C CA . GLY A 1 91 ? 14.024 6.033 -19.497 1.00 48.28 91 GLY A CA 1
ATOM 649 C C . GLY A 1 91 ? 14.090 6.102 -21.011 1.00 48.28 91 GLY A C 1
ATOM 650 O O . GLY A 1 91 ? 14.814 5.334 -21.642 1.00 48.28 91 GLY A O 1
ATOM 651 N N . TYR A 1 92 ? 13.315 7.010 -21.598 1.00 54.16 92 TYR A N 1
ATOM 652 C CA . TYR A 1 92 ? 13.540 7.422 -22.964 1.00 54.16 92 TYR A CA 1
ATOM 653 C C . TYR A 1 92 ? 14.829 8.249 -22.900 1.00 54.16 92 TYR A C 1
ATOM 655 O O . TYR A 1 92 ? 14.861 9.426 -22.549 1.00 54.16 92 TYR A O 1
ATOM 663 N N . GLY A 1 93 ? 15.954 7.573 -23.108 1.00 50.00 93 GLY A N 1
ATOM 664 C CA . GLY A 1 93 ? 17.189 8.241 -23.462 1.00 50.00 93 GLY A CA 1
ATOM 665 C C . GLY A 1 93 ? 16.980 8.833 -24.844 1.00 50.00 93 GLY A C 1
ATOM 666 O O . GLY A 1 93 ? 17.197 8.153 -25.842 1.00 50.00 93 GLY A O 1
ATOM 667 N N . SER A 1 94 ? 16.513 10.075 -24.931 1.00 46.38 94 SER A N 1
ATOM 668 C CA . SER A 1 94 ? 16.642 10.821 -26.174 1.00 46.38 94 SER A CA 1
ATOM 669 C C . SER A 1 94 ? 18.042 11.398 -26.245 1.00 46.38 94 SER A C 1
ATOM 671 O O . SER A 1 94 ? 18.314 12.488 -25.742 1.00 46.38 94 SER A O 1
ATOM 673 N N . SER A 1 95 ? 18.911 10.646 -26.908 1.00 52.56 95 SER A N 1
ATOM 674 C CA . SER A 1 95 ? 20.064 11.157 -27.642 1.00 52.56 95 SER A CA 1
ATOM 675 C C . SER A 1 95 ? 19.603 12.154 -28.712 1.00 52.56 95 SER A C 1
ATOM 677 O O . SER A 1 95 ? 19.585 11.843 -29.899 1.00 52.56 95 SER A O 1
ATOM 679 N N . LEU A 1 96 ? 19.193 13.353 -28.302 1.00 52.09 96 LEU A N 1
ATOM 680 C CA . LEU A 1 96 ? 19.103 14.499 -29.201 1.00 52.09 96 LEU A CA 1
ATOM 681 C C . LEU A 1 96 ? 20.377 15.327 -29.033 1.00 52.09 96 LEU A C 1
ATOM 683 O O . LEU A 1 96 ? 20.365 16.445 -28.524 1.00 52.09 96 LEU A O 1
ATOM 687 N N . ASP A 1 97 ? 21.484 14.744 -29.492 1.00 50.62 97 ASP A N 1
ATOM 688 C CA . ASP A 1 97 ? 22.516 15.510 -30.180 1.00 50.62 97 ASP A CA 1
ATOM 689 C C . ASP A 1 97 ? 21.841 16.103 -31.427 1.00 50.62 97 ASP A C 1
ATOM 691 O O . ASP A 1 97 ? 21.685 15.437 -32.448 1.00 50.62 97 ASP A O 1
ATOM 695 N N . GLY A 1 98 ? 21.309 17.317 -31.293 1.00 49.81 98 GLY A N 1
ATOM 696 C CA . GLY A 1 98 ? 20.495 17.949 -32.325 1.00 49.81 98 GLY A CA 1
ATOM 697 C C . GLY A 1 98 ? 20.280 19.427 -32.039 1.00 49.81 98 GLY A C 1
ATOM 698 O O . GLY A 1 98 ? 19.254 19.824 -31.506 1.00 49.81 98 GLY A O 1
ATOM 699 N N . ASP A 1 99 ? 21.304 20.202 -32.378 1.00 46.22 99 ASP A N 1
ATOM 700 C CA . ASP A 1 99 ? 21.222 21.558 -32.922 1.00 46.22 99 ASP A CA 1
ATOM 701 C C . ASP A 1 99 ? 20.371 22.630 -32.209 1.00 46.22 99 ASP A C 1
ATOM 703 O O . ASP A 1 99 ? 19.153 22.700 -32.300 1.00 46.22 99 ASP A O 1
ATOM 707 N N . ARG A 1 100 ? 21.106 23.594 -31.639 1.00 49.94 100 ARG A N 1
ATOM 708 C CA . ARG A 1 100 ? 20.880 25.050 -31.725 1.00 49.94 100 ARG A CA 1
ATOM 709 C C . ARG A 1 100 ? 19.446 25.584 -31.541 1.00 49.94 100 ARG A C 1
ATOM 711 O O . ARG A 1 100 ? 18.631 25.613 -32.452 1.00 49.94 100 ARG A O 1
ATOM 718 N N . SER A 1 101 ? 19.309 26.314 -30.431 1.00 52.25 101 SER A N 1
ATOM 719 C CA . SER A 1 101 ? 18.554 27.573 -30.342 1.00 52.25 101 SER A CA 1
ATOM 720 C C . SER A 1 101 ? 17.027 27.470 -30.398 1.00 52.25 101 SER A C 1
ATOM 722 O O . SER A 1 101 ? 16.432 27.719 -31.439 1.00 52.25 101 SER A O 1
ATOM 724 N N . SER A 1 102 ? 16.373 27.274 -29.247 1.00 49.31 102 SER A 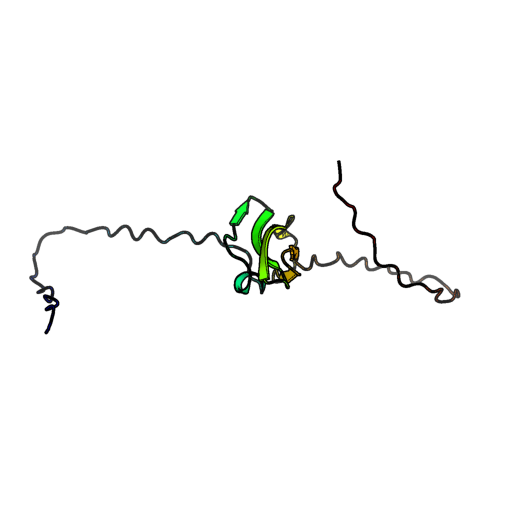N 1
ATOM 725 C CA . SER A 1 102 ? 15.064 27.889 -28.948 1.00 49.31 102 SER A CA 1
ATOM 726 C C . SER A 1 102 ? 14.746 27.837 -27.449 1.00 49.31 102 SER A C 1
ATOM 728 O O . SER A 1 102 ? 14.915 26.821 -26.790 1.00 49.31 102 SER A O 1
ATOM 730 N N . ALA A 1 103 ? 14.343 28.991 -26.922 1.00 49.19 103 ALA A N 1
ATOM 731 C CA . ALA A 1 103 ? 14.131 29.340 -25.518 1.00 49.19 103 ALA A CA 1
ATOM 732 C C . ALA A 1 103 ? 13.270 28.361 -24.681 1.00 49.19 103 ALA A C 1
ATOM 734 O O . ALA A 1 103 ? 12.354 27.737 -25.217 1.00 49.19 103 ALA A O 1
ATOM 735 N N . PRO A 1 104 ? 13.438 28.323 -23.339 1.00 46.56 104 PRO A N 1
ATOM 736 C CA . PRO A 1 104 ? 12.467 27.684 -22.456 1.00 46.56 104 PRO A CA 1
ATOM 737 C C . PRO A 1 104 ? 11.187 28.531 -22.377 1.00 46.56 104 PRO A C 1
ATOM 739 O O . PRO A 1 104 ? 11.063 29.458 -21.570 1.00 46.56 104 PRO A O 1
ATOM 742 N N . SER A 1 105 ? 10.209 28.211 -23.224 1.00 48.03 105 SER A N 1
ATOM 743 C CA . SER A 1 105 ? 8.847 28.707 -23.054 1.00 48.03 105 SER A CA 1
ATOM 744 C C . SER A 1 105 ? 8.170 27.920 -21.934 1.00 48.03 105 SER A C 1
ATOM 746 O O . SER A 1 105 ? 7.913 26.728 -22.057 1.00 48.03 105 SER A O 1
ATOM 748 N N . ARG A 1 106 ? 7.963 28.621 -20.816 1.00 46.03 106 ARG A N 1
ATOM 749 C CA . ARG A 1 106 ? 6.806 28.570 -19.909 1.00 46.03 106 ARG A CA 1
ATOM 750 C C . ARG A 1 106 ? 5.885 27.352 -20.065 1.00 46.03 106 ARG A C 1
ATOM 752 O O . ARG A 1 106 ? 5.289 27.170 -21.118 1.00 46.03 106 ARG A O 1
ATOM 759 N N . TYR A 1 107 ? 5.594 26.703 -18.939 1.00 41.66 107 TYR A N 1
ATOM 760 C CA . TYR A 1 107 ? 4.245 26.628 -18.348 1.00 41.66 107 TYR A CA 1
ATOM 761 C C . TYR A 1 107 ? 4.100 25.318 -17.563 1.00 41.66 107 TYR A C 1
ATOM 763 O O . TYR A 1 107 ? 4.128 24.228 -18.124 1.00 41.66 107 TYR A O 1
ATOM 771 N N . TYR A 1 108 ? 3.959 25.442 -16.242 1.00 42.97 108 TYR A N 1
ATOM 772 C CA . TYR A 1 108 ? 3.564 24.361 -15.338 1.00 42.97 108 TYR A CA 1
ATOM 773 C C . TYR A 1 108 ? 2.307 23.664 -15.887 1.00 42.97 108 TYR A C 1
ATOM 775 O O . TYR A 1 108 ? 1.229 24.254 -15.908 1.00 42.97 108 TYR A O 1
ATOM 783 N N . GLY A 1 109 ? 2.441 22.414 -16.327 1.00 44.09 109 GLY A N 1
ATOM 784 C CA . GLY A 1 109 ? 1.344 21.615 -16.866 1.00 44.09 109 GLY A CA 1
ATOM 785 C C . GLY A 1 109 ? 1.238 20.279 -16.144 1.00 44.09 109 GLY A C 1
ATOM 786 O O . GLY A 1 109 ? 1.740 19.275 -16.632 1.00 44.09 109 GLY A O 1
ATOM 787 N N . TYR A 1 110 ? 0.582 20.259 -14.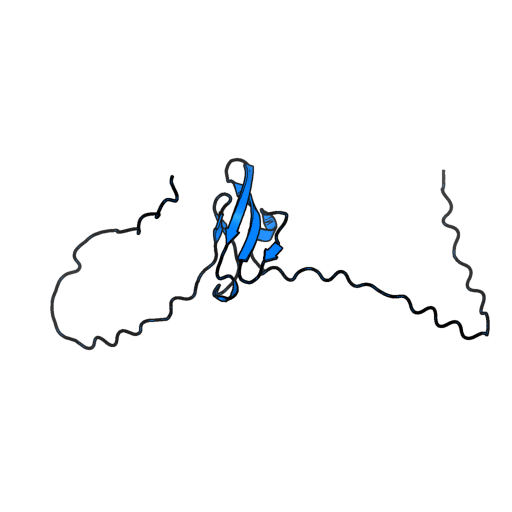981 1.00 34.38 110 TYR A N 1
ATOM 788 C CA . TYR A 1 110 ? 0.106 19.013 -14.375 1.00 34.38 110 TYR A CA 1
ATOM 789 C C . TYR A 1 110 ? -0.921 18.352 -15.317 1.00 34.38 110 TYR A C 1
ATOM 791 O O . TYR A 1 110 ? -1.909 19.007 -15.672 1.00 34.38 110 TYR A O 1
ATOM 799 N N . PRO A 1 111 ? -0.754 17.079 -15.720 1.00 52.16 111 PRO A N 1
ATOM 800 C CA . PRO A 1 111 ? -1.753 16.394 -16.524 1.00 52.16 111 PRO A CA 1
ATOM 801 C C . PRO A 1 111 ? -3.010 16.102 -15.700 1.00 52.16 111 PRO A C 1
ATOM 803 O O . PRO A 1 111 ? -2.978 15.615 -14.568 1.00 52.16 111 PRO A O 1
ATOM 806 N N . ARG A 1 112 ? -4.137 16.465 -16.310 1.00 47.47 112 ARG A N 1
ATOM 807 C CA . ARG A 1 112 ? -5.485 16.403 -15.761 1.00 47.47 112 ARG A CA 1
ATOM 808 C C . ARG A 1 112 ? -5.933 14.961 -15.528 1.00 47.47 112 ARG A C 1
ATOM 810 O O . ARG A 1 112 ? -5.800 14.101 -16.391 1.00 47.47 112 ARG A O 1
ATOM 817 N N . TYR A 1 113 ? -6.527 14.757 -14.355 1.00 41.03 113 TYR A N 1
ATOM 818 C CA . TYR A 1 113 ? -7.350 13.609 -13.985 1.00 41.03 113 TYR A CA 1
ATOM 819 C C . TYR A 1 113 ? -8.366 13.282 -15.095 1.00 41.03 113 TYR A C 1
ATOM 821 O O . TYR A 1 113 ? -9.254 14.090 -15.367 1.00 41.03 113 TYR A O 1
ATOM 829 N N . TYR A 1 114 ? -8.292 12.086 -15.687 1.00 46.91 114 TYR A N 1
ATOM 830 C CA . TYR A 1 114 ? -9.423 11.530 -16.428 1.00 46.91 114 TYR A CA 1
ATOM 831 C C . TYR A 1 114 ? -10.419 10.944 -15.429 1.00 46.91 114 TYR A C 1
ATOM 833 O O . TYR A 1 114 ? -10.154 9.946 -14.755 1.00 46.91 114 TYR A O 1
ATOM 841 N N . GLY A 1 115 ? -11.540 11.650 -15.300 1.00 41.97 115 GLY A N 1
ATOM 842 C CA . GLY A 1 115 ? -12.684 11.271 -14.493 1.00 41.97 115 GLY A CA 1
ATOM 843 C C . GLY A 1 115 ? -13.417 10.062 -15.063 1.00 41.97 115 GLY A C 1
ATOM 844 O O . GLY A 1 115 ? -13.591 9.915 -16.269 1.00 41.97 115 GLY A O 1
ATOM 845 N N . TYR A 1 116 ? -13.880 9.213 -14.154 1.00 47.69 116 TYR A N 1
ATOM 846 C CA . TYR A 1 116 ? -14.936 8.239 -14.397 1.00 47.69 116 TYR A CA 1
ATOM 847 C C . TYR A 1 116 ? -16.247 8.928 -14.009 1.00 47.69 116 TYR A C 1
ATOM 849 O O . TYR A 1 116 ? -16.401 9.332 -12.855 1.00 47.69 116 TYR A O 1
ATOM 857 N N . GLY A 1 117 ? -17.173 9.090 -14.952 1.00 45.50 117 GLY A N 1
ATOM 858 C CA . GLY A 1 117 ? -18.433 9.777 -14.688 1.00 45.50 117 GLY A CA 1
ATOM 859 C C . GLY A 1 117 ? -19.448 9.606 -15.809 1.00 45.50 117 GLY A C 1
ATOM 860 O O . GLY A 1 117 ? -19.433 10.400 -16.735 1.00 45.50 117 GLY A O 1
ATOM 861 N N . ARG A 1 118 ? -20.281 8.572 -15.627 1.00 44.62 118 ARG A N 1
ATOM 862 C CA . ARG A 1 118 ? -21.655 8.322 -16.112 1.00 44.62 118 ARG A CA 1
ATOM 863 C C . ARG A 1 118 ? -21.989 8.509 -17.589 1.00 44.62 118 ARG A C 1
ATOM 865 O O . ARG A 1 118 ? -22.053 9.661 -18.055 1.00 44.62 118 ARG A O 1
#

Foldseek 3Di:
DDPDDDDDDDDDDPDDDPPPPPPPDPPPQDAFAAPQVVFWAPWHDDPQKTWIFGAAPVRDTDIEMDGNNVQFDDHWDADRNYIDGDRPPPPPPPPPPDDDDDDPDDDDDDDDDDDDDD

Radius of gyration: 27.09 Å; chains: 1; bounding box: 44×76×77 Å

pLDDT: mean 71.64, std 21.16, range [34.38, 97.25]

Sequence (118 aa):
MRNRMGGVSAAAIAGAAIVMSLAASPALAQVPGGSYLRTCSDARMFGDRLVAECQTMDGGLRRTVLRDVDRCVGGIANMNGRLTCNYGEPGYGSSLDGDRSSAPS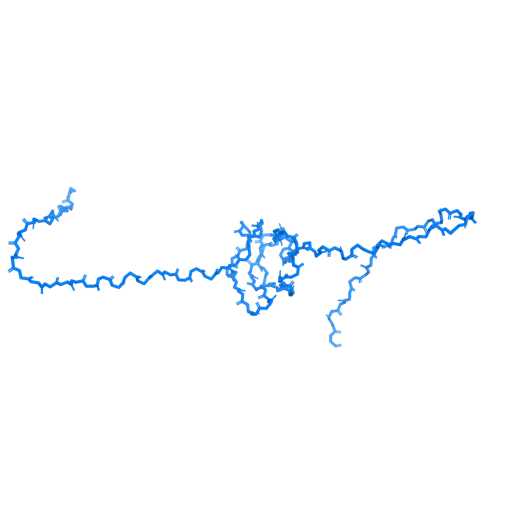RYYGYPRYYGYGR